Protein AF-A0A0R3THA8-F1 (afdb_monomer_lite)

Sequence (122 aa):
MAAPNRNDGIQMLLQAEKKAADKVAAAKIRKAKRVQEAQADADKEMEFCRKEYERNYKIQEEEVFGLQNNTEAQITATTQKTLEMQNESFRLNRESTLNGLLDTVLTISPKIHINYRPKQRA

InterPro domains:
  IPR005124 Vacuolar (H+)-ATPase G subunit [PF03179] (6-108)
  IPR005124 Vacuolar (H+)-ATPase G subunit [PTHR12713] (5-109)
  IPR005124 Vacuolar (H+)-ATPase G subunit [TIGR01147] (6-115)

Structure (mmCIF, N/CA/C/O backbone):
data_AF-A0A0R3THA8-F1
#
_entry.id   AF-A0A0R3THA8-F1
#
loop_
_atom_site.group_PDB
_atom_site.id
_atom_site.type_symbol
_atom_site.label_atom_id
_atom_site.label_alt_id
_atom_site.label_comp_id
_atom_site.label_asym_id
_atom_site.label_entity_id
_atom_site.label_seq_id
_atom_site.pdbx_PDB_ins_code
_atom_site.Cartn_x
_atom_site.Cartn_y
_atom_site.Cartn_z
_atom_site.occupancy
_atom_site.B_iso_or_equiv
_atom_site.auth_seq_id
_atom_site.auth_comp_id
_atom_site.auth_asym_id
_atom_site.auth_atom_id
_atom_site.pdbx_PDB_model_num
ATOM 1 N N . MET A 1 1 ? 47.510 7.434 -81.336 1.00 39.56 1 MET A N 1
ATOM 2 C CA . MET A 1 1 ? 46.645 6.865 -80.281 1.00 39.56 1 MET A CA 1
ATOM 3 C C . MET A 1 1 ? 47.553 6.461 -79.132 1.00 39.56 1 MET A C 1
ATOM 5 O O . MET A 1 1 ? 48.297 5.503 -79.279 1.00 39.56 1 MET A O 1
ATOM 9 N N . ALA A 1 2 ? 47.624 7.277 -78.079 1.00 46.56 2 ALA A N 1
ATOM 10 C CA . ALA A 1 2 ? 48.520 7.037 -76.950 1.00 46.56 2 ALA A CA 1
ATOM 11 C C . ALA A 1 2 ? 47.952 5.907 -76.079 1.00 46.56 2 ALA A C 1
ATOM 13 O O . ALA A 1 2 ? 46.771 5.933 -75.735 1.00 46.56 2 ALA A O 1
ATOM 14 N N . ALA A 1 3 ? 48.775 4.903 -75.774 1.00 53.12 3 ALA A N 1
ATOM 15 C CA . ALA A 1 3 ? 48.407 3.821 -74.870 1.00 53.12 3 ALA A CA 1
ATOM 16 C C . ALA A 1 3 ? 48.046 4.397 -73.485 1.00 53.12 3 ALA A C 1
ATOM 18 O O . ALA A 1 3 ? 48.695 5.353 -73.051 1.00 53.12 3 ALA A O 1
ATOM 19 N N . PRO A 1 4 ? 47.037 3.848 -72.784 1.00 57.41 4 PRO A N 1
ATOM 20 C CA . PRO A 1 4 ? 46.687 4.313 -71.451 1.00 57.41 4 PRO A CA 1
ATOM 21 C C . PRO A 1 4 ? 47.903 4.158 -70.536 1.00 57.41 4 PRO A C 1
ATOM 23 O O . PRO A 1 4 ? 48.453 3.067 -70.370 1.00 57.41 4 PRO A O 1
ATOM 26 N N . ASN A 1 5 ? 48.345 5.279 -69.974 1.00 64.75 5 ASN A N 1
ATOM 27 C CA . ASN A 1 5 ? 49.475 5.326 -69.068 1.00 64.75 5 ASN A CA 1
ATOM 28 C C . ASN A 1 5 ? 49.103 4.554 -67.792 1.00 64.75 5 ASN A C 1
ATOM 30 O O . ASN A 1 5 ? 48.171 4.921 -67.077 1.00 64.75 5 ASN A O 1
ATOM 34 N N . ARG A 1 6 ? 49.808 3.450 -67.516 1.00 71.19 6 ARG A N 1
ATOM 35 C CA . ARG A 1 6 ? 49.506 2.492 -66.431 1.00 71.19 6 ARG A CA 1
ATOM 36 C C . ARG A 1 6 ? 49.348 3.162 -65.057 1.00 71.19 6 ARG A C 1
ATOM 38 O O . ARG A 1 6 ? 48.607 2.666 -64.214 1.00 71.19 6 ARG A O 1
ATOM 45 N N . ASN A 1 7 ? 50.033 4.283 -64.849 1.00 76.81 7 ASN A N 1
ATOM 46 C CA . ASN A 1 7 ? 50.015 5.040 -63.603 1.00 76.81 7 ASN A CA 1
ATOM 47 C C . ASN A 1 7 ? 48.676 5.767 -63.355 1.00 76.81 7 ASN A C 1
ATOM 49 O O . ASN A 1 7 ? 48.208 5.818 -62.219 1.00 76.81 7 ASN A O 1
ATOM 53 N N . ASP A 1 8 ? 48.013 6.249 -64.411 1.00 81.69 8 ASP A N 1
ATOM 54 C CA . ASP A 1 8 ? 46.765 7.021 -64.303 1.00 81.69 8 ASP A CA 1
ATOM 55 C C . ASP A 1 8 ? 45.580 6.118 -63.916 1.00 81.69 8 ASP A C 1
ATOM 57 O O . ASP A 1 8 ? 44.742 6.484 -63.090 1.00 81.69 8 ASP A O 1
ATOM 61 N N . GLY A 1 9 ? 45.551 4.885 -64.436 1.00 87.31 9 GLY A N 1
ATOM 62 C CA . GLY A 1 9 ? 44.539 3.887 -64.072 1.00 87.31 9 GLY A CA 1
ATOM 63 C C . GLY A 1 9 ? 44.619 3.460 -62.602 1.00 87.31 9 GLY A C 1
ATOM 64 O O . GLY A 1 9 ? 43.591 3.306 -61.943 1.00 87.31 9 GLY A O 1
ATOM 65 N N . ILE A 1 10 ? 45.833 3.329 -62.059 1.00 88.06 10 ILE A N 1
ATOM 66 C CA . ILE A 1 10 ? 46.048 2.991 -60.644 1.00 88.06 10 ILE A CA 1
ATOM 67 C C . ILE A 1 10 ? 45.552 4.128 -59.742 1.00 88.06 10 ILE A C 1
ATOM 69 O O . ILE A 1 10 ? 44.861 3.868 -58.757 1.00 88.06 10 ILE A O 1
ATOM 73 N N . GLN A 1 11 ? 45.827 5.389 -60.090 1.00 89.31 11 GLN A N 1
ATOM 74 C CA . GLN A 1 11 ? 45.343 6.530 -59.306 1.00 89.31 11 GLN A CA 1
ATOM 75 C C . GLN A 1 11 ? 43.813 6.642 -59.293 1.00 89.31 11 GLN A C 1
ATOM 77 O O . GLN A 1 11 ? 43.234 6.931 -58.243 1.00 89.31 11 GLN A O 1
ATOM 82 N N . MET A 1 12 ? 43.141 6.360 -60.415 1.00 91.31 12 MET A N 1
ATOM 83 C CA . MET A 1 12 ? 41.673 6.329 -60.455 1.00 91.31 12 MET A CA 1
ATOM 84 C C . MET A 1 12 ? 41.091 5.250 -59.535 1.00 91.31 12 MET A C 1
ATOM 86 O O . MET A 1 12 ? 40.121 5.518 -58.822 1.00 91.31 12 MET A O 1
ATOM 90 N N . LEU A 1 13 ? 41.688 4.054 -59.514 1.00 92.38 13 LEU A N 1
ATOM 91 C CA . LEU A 1 13 ? 41.258 2.967 -58.630 1.00 92.38 13 LEU A CA 1
ATOM 92 C C . LEU A 1 13 ? 41.451 3.329 -57.153 1.00 92.38 13 LEU A C 1
ATOM 94 O O . LEU A 1 13 ? 40.520 3.160 -56.371 1.00 92.38 13 LEU A O 1
ATOM 98 N N . LEU A 1 14 ? 42.594 3.916 -56.788 1.00 93.94 14 LEU A N 1
ATOM 99 C CA . LEU A 1 14 ? 42.857 4.383 -55.421 1.00 93.94 14 LEU A CA 1
ATOM 100 C C . LEU A 1 14 ? 41.868 5.476 -54.982 1.00 93.94 14 LEU A C 1
ATOM 102 O O . LEU A 1 14 ? 41.384 5.483 -53.848 1.00 93.94 14 LEU A O 1
ATOM 106 N N . GLN A 1 15 ? 41.515 6.402 -55.878 1.00 93.94 15 GLN A N 1
ATOM 107 C CA . GLN A 1 15 ? 40.521 7.433 -55.579 1.00 93.94 15 GLN A CA 1
ATOM 108 C C . GLN A 1 15 ? 39.111 6.842 -55.423 1.00 93.94 15 GLN A C 1
ATOM 110 O O . GLN A 1 15 ? 38.346 7.285 -54.562 1.00 93.94 15 GLN A O 1
ATOM 115 N N . ALA A 1 16 ? 38.755 5.853 -56.248 1.00 94.50 16 ALA A N 1
ATOM 116 C CA . ALA A 1 16 ? 37.491 5.134 -56.138 1.00 94.50 16 ALA A CA 1
ATOM 117 C C . ALA A 1 16 ? 37.412 4.328 -54.832 1.00 94.50 16 ALA A C 1
ATOM 119 O O . ALA A 1 16 ? 36.385 4.381 -54.155 1.00 94.50 16 ALA A O 1
ATOM 120 N N . GLU A 1 17 ? 38.502 3.665 -54.438 1.00 95.19 17 GLU A N 1
ATOM 121 C CA . GLU A 1 17 ? 38.627 2.944 -53.168 1.00 95.19 17 GLU A CA 1
ATOM 122 C C . GLU A 1 17 ? 38.427 3.884 -51.976 1.00 95.19 17 GLU A C 1
ATOM 124 O O . GLU A 1 17 ? 37.589 3.613 -51.114 1.00 95.19 17 GLU A O 1
ATOM 129 N N . LYS A 1 18 ? 39.094 5.046 -51.972 1.00 96.62 18 LYS A N 1
ATOM 130 C CA . LYS A 1 18 ? 38.910 6.061 -50.926 1.00 96.62 18 LYS A CA 1
ATOM 131 C C . LYS A 1 18 ? 37.457 6.537 -50.839 1.00 96.62 18 LYS A C 1
ATOM 133 O O . LYS A 1 18 ? 36.874 6.538 -49.760 1.00 96.62 18 LYS A O 1
ATOM 138 N N . LYS A 1 19 ? 36.831 6.877 -51.973 1.00 95.94 19 LYS A N 1
ATOM 139 C CA . LYS A 1 19 ? 35.418 7.303 -52.010 1.00 95.94 19 LYS A CA 1
ATOM 140 C C . LYS A 1 19 ? 34.469 6.206 -51.517 1.00 95.94 19 LYS A C 1
ATOM 142 O O . LYS A 1 19 ? 33.478 6.507 -50.850 1.00 95.94 19 LYS A O 1
ATOM 147 N N . ALA A 1 20 ? 34.744 4.945 -51.846 1.00 96.12 20 ALA A N 1
ATOM 148 C CA . ALA A 1 20 ? 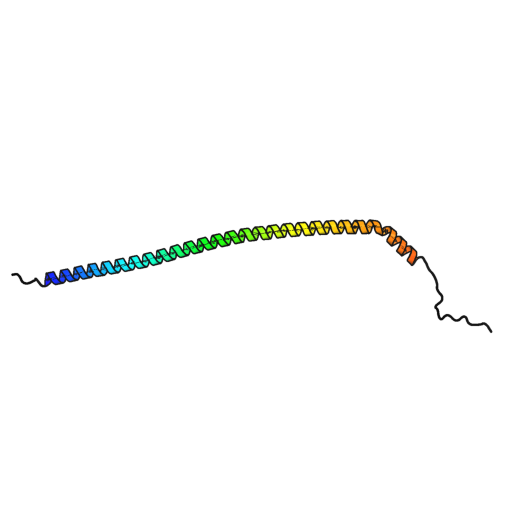33.962 3.814 -51.365 1.00 96.12 20 ALA A CA 1
ATOM 149 C C . ALA A 1 20 ? 34.118 3.637 -49.846 1.00 96.12 20 ALA A C 1
ATOM 151 O O . ALA A 1 20 ? 33.112 3.500 -49.146 1.00 96.12 20 ALA A O 1
ATOM 152 N N . ALA A 1 21 ? 35.349 3.716 -49.332 1.00 96.44 21 ALA A N 1
ATOM 153 C CA . ALA A 1 21 ? 35.642 3.650 -47.904 1.00 96.44 21 ALA A CA 1
ATOM 154 C C . ALA A 1 21 ? 34.942 4.778 -47.127 1.00 96.44 21 ALA A C 1
ATOM 156 O O . ALA A 1 21 ? 34.250 4.501 -46.145 1.00 96.44 21 ALA A O 1
ATOM 157 N N . ASP A 1 22 ? 35.020 6.018 -47.617 1.00 96.69 22 ASP A N 1
ATOM 158 C CA . ASP A 1 22 ? 34.357 7.182 -47.019 1.00 96.69 22 ASP A CA 1
ATOM 159 C C . ASP A 1 22 ? 32.830 7.009 -46.995 1.00 96.69 22 ASP A C 1
ATOM 161 O O . ASP A 1 22 ? 32.172 7.275 -45.985 1.00 96.69 22 ASP A O 1
ATOM 165 N N . LYS A 1 23 ? 32.242 6.485 -48.081 1.00 97.44 23 LYS A N 1
ATOM 166 C CA . LYS A 1 23 ? 30.798 6.216 -48.160 1.00 97.44 23 LYS A CA 1
ATOM 167 C C . LYS A 1 23 ? 30.358 5.147 -47.157 1.00 97.44 23 LYS A C 1
ATOM 169 O O . LYS A 1 23 ? 29.307 5.293 -46.529 1.00 97.44 23 LYS A O 1
ATOM 174 N N . VAL A 1 24 ? 31.153 4.091 -46.973 1.00 97.44 24 VAL A N 1
ATOM 175 C CA . VAL A 1 24 ? 30.880 3.048 -45.971 1.00 97.44 24 VAL A CA 1
ATOM 176 C C . VAL A 1 24 ? 31.040 3.597 -44.551 1.00 97.44 24 VAL A C 1
ATOM 178 O O . VAL A 1 24 ? 30.196 3.320 -43.697 1.00 97.44 24 VAL A O 1
ATOM 181 N N . ALA A 1 25 ? 32.069 4.404 -44.287 1.00 97.06 25 ALA A N 1
ATOM 182 C CA . ALA A 1 25 ? 32.277 5.041 -42.988 1.00 97.06 25 ALA A CA 1
ATOM 183 C C . ALA A 1 25 ? 31.109 5.972 -42.622 1.00 97.06 25 ALA A C 1
ATOM 185 O O . ALA A 1 25 ? 30.541 5.851 -41.534 1.00 97.06 25 ALA A O 1
ATOM 186 N N . ALA A 1 26 ? 30.667 6.818 -43.558 1.00 97.12 26 ALA A N 1
ATOM 187 C CA . ALA A 1 26 ? 29.503 7.683 -43.374 1.00 97.12 26 ALA A CA 1
ATOM 188 C C . ALA A 1 26 ? 28.220 6.880 -43.091 1.00 97.12 26 ALA A C 1
ATOM 190 O O . ALA A 1 26 ? 27.435 7.242 -42.211 1.00 97.12 26 ALA A O 1
ATOM 191 N N . ALA A 1 27 ? 28.015 5.753 -43.784 1.00 97.44 27 ALA A N 1
ATOM 192 C CA . ALA A 1 27 ? 26.881 4.867 -43.530 1.00 97.44 27 ALA A CA 1
ATOM 193 C C . ALA A 1 27 ? 26.928 4.239 -42.123 1.00 97.44 27 ALA A C 1
ATOM 195 O O . ALA A 1 27 ? 25.896 4.182 -41.448 1.00 97.44 27 ALA A O 1
ATOM 196 N N . LYS A 1 28 ? 28.110 3.817 -41.650 1.00 97.69 28 LYS A N 1
ATOM 197 C CA . LYS A 1 28 ? 28.302 3.287 -40.287 1.00 97.69 28 LYS A CA 1
ATOM 198 C C . LYS A 1 28 ? 27.995 4.339 -39.221 1.00 97.69 28 LYS A C 1
ATOM 200 O O . LYS A 1 28 ? 27.236 4.049 -38.299 1.00 97.69 28 LYS A O 1
ATOM 205 N N . ILE A 1 29 ? 28.514 5.559 -39.379 1.00 97.50 29 ILE A N 1
ATOM 206 C CA . ILE A 1 29 ? 28.250 6.677 -38.457 1.00 97.50 29 ILE A CA 1
ATOM 207 C C . ILE A 1 29 ? 26.751 6.990 -38.418 1.00 97.50 29 ILE A C 1
ATOM 209 O O . ILE A 1 29 ? 26.171 7.100 -37.341 1.00 97.50 29 ILE A O 1
ATOM 213 N N . ARG A 1 30 ? 26.088 7.058 -39.580 1.00 97.44 30 ARG A N 1
ATOM 214 C CA . ARG A 1 30 ? 24.638 7.298 -39.654 1.00 97.44 30 ARG A CA 1
ATOM 215 C C . ARG A 1 30 ? 23.835 6.201 -38.956 1.00 97.44 30 ARG A C 1
ATOM 217 O O . ARG A 1 30 ? 22.849 6.508 -38.292 1.00 97.44 30 ARG A O 1
ATOM 224 N N . LYS A 1 31 ? 24.235 4.935 -39.106 1.00 97.81 31 LYS A N 1
ATOM 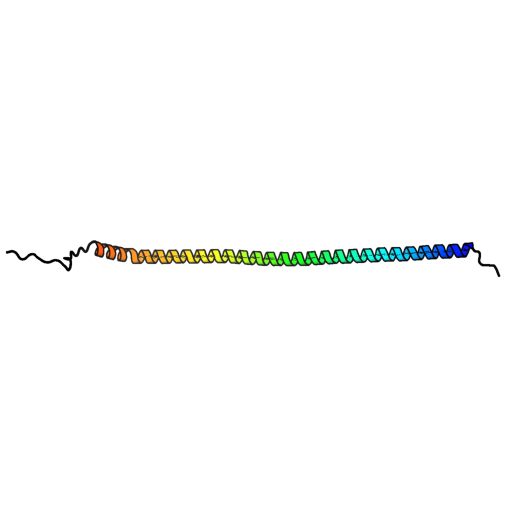225 C CA . LYS A 1 31 ? 23.598 3.814 -38.403 1.00 97.81 31 LYS A CA 1
ATOM 226 C C . LYS A 1 31 ? 23.769 3.952 -36.890 1.00 97.81 31 LYS A C 1
ATOM 228 O O . LYS A 1 31 ? 22.779 3.849 -36.180 1.00 97.81 31 LYS A O 1
ATOM 233 N N . ALA A 1 32 ? 24.986 4.220 -36.416 1.00 97.56 32 ALA A N 1
ATOM 234 C CA . ALA A 1 32 ? 25.260 4.404 -34.991 1.00 97.56 32 ALA A CA 1
ATOM 235 C C . ALA A 1 32 ? 24.448 5.566 -34.401 1.00 97.56 32 ALA A C 1
ATOM 237 O O . ALA A 1 32 ? 23.801 5.395 -33.373 1.00 97.56 32 ALA A O 1
ATOM 238 N N . LYS A 1 33 ? 24.390 6.703 -35.107 1.00 97.94 33 LYS A N 1
ATOM 239 C CA . LYS A 1 33 ? 23.584 7.862 -34.707 1.00 97.94 33 LYS A CA 1
ATOM 240 C C . LYS A 1 33 ? 22.099 7.512 -34.568 1.00 97.94 33 LYS A C 1
ATOM 242 O O . LYS A 1 33 ? 21.503 7.827 -33.551 1.00 97.94 33 LYS A O 1
ATOM 247 N N . ARG A 1 34 ? 21.520 6.794 -35.539 1.00 97.81 34 ARG A N 1
ATOM 248 C CA . ARG A 1 34 ? 20.113 6.354 -35.471 1.00 97.81 34 ARG A CA 1
ATOM 249 C C . ARG A 1 34 ? 19.830 5.426 -34.293 1.00 97.81 34 ARG A C 1
ATOM 251 O O . ARG A 1 34 ? 18.752 5.490 -33.723 1.00 97.81 34 ARG A O 1
ATOM 258 N N . VAL A 1 35 ? 20.780 4.556 -33.950 1.00 97.50 35 VAL A N 1
ATOM 259 C CA . VAL A 1 35 ? 20.647 3.672 -32.783 1.00 97.50 35 VAL A CA 1
ATOM 260 C C . VAL A 1 35 ? 20.678 4.487 -31.490 1.00 97.50 35 VAL A C 1
ATOM 262 O O . VAL A 1 35 ? 19.839 4.267 -30.628 1.00 97.50 35 VAL A O 1
ATOM 265 N N . GLN A 1 36 ? 21.591 5.456 -31.380 1.00 97.94 36 GLN A N 1
ATOM 266 C CA . GLN A 1 36 ? 21.660 6.352 -30.220 1.00 97.94 36 GLN A CA 1
ATOM 267 C C . GLN A 1 36 ? 20.402 7.213 -30.076 1.00 97.94 36 GLN A C 1
ATOM 269 O O . GLN A 1 36 ? 19.894 7.354 -28.972 1.00 97.94 36 GLN A O 1
ATOM 274 N N . GLU A 1 37 ? 19.882 7.756 -31.179 1.00 97.75 37 GLU A N 1
ATOM 275 C CA . GLU A 1 37 ? 18.627 8.518 -31.189 1.00 97.75 37 GLU A CA 1
ATOM 276 C C . GLU A 1 37 ? 17.451 7.648 -30.734 1.00 97.75 37 GLU A C 1
ATOM 278 O O . GLU A 1 37 ? 16.721 8.040 -29.831 1.00 97.75 37 GLU A O 1
ATOM 283 N N . ALA A 1 38 ? 17.320 6.432 -31.275 1.00 97.75 38 ALA A N 1
ATOM 284 C CA . ALA A 1 38 ? 16.263 5.506 -30.874 1.00 97.75 38 ALA A CA 1
ATOM 285 C C . ALA A 1 38 ? 16.351 5.114 -29.390 1.00 97.75 38 ALA A C 1
ATOM 287 O O . ALA A 1 38 ? 15.324 5.007 -28.726 1.00 97.75 38 ALA A O 1
ATOM 288 N N . GLN A 1 39 ? 17.564 4.919 -28.865 1.00 97.88 39 GLN A N 1
ATOM 289 C CA . GLN A 1 39 ? 17.767 4.628 -27.447 1.00 97.88 39 GLN A CA 1
ATOM 290 C C . GLN A 1 39 ? 17.400 5.831 -26.573 1.00 97.88 39 GLN A C 1
ATOM 292 O O . GLN A 1 39 ? 16.640 5.680 -25.624 1.00 97.88 39 GLN A O 1
ATOM 297 N N . ALA A 1 40 ? 17.859 7.031 -26.936 1.00 97.88 40 ALA A N 1
ATOM 298 C CA . ALA A 1 40 ? 17.538 8.250 -26.203 1.00 97.88 40 ALA A CA 1
ATOM 299 C C . ALA A 1 40 ? 16.032 8.554 -26.208 1.00 97.88 40 ALA A C 1
ATOM 301 O O . ALA A 1 40 ? 15.504 9.047 -25.215 1.00 97.88 40 ALA A O 1
ATOM 302 N N . ASP A 1 41 ? 15.332 8.276 -27.306 1.00 97.06 41 ASP A N 1
ATOM 303 C CA . ASP A 1 41 ? 13.884 8.470 -27.380 1.00 97.06 41 ASP A CA 1
ATOM 304 C C . ASP A 1 41 ? 13.120 7.412 -26.571 1.00 97.06 41 ASP A C 1
ATOM 306 O O . ASP A 1 41 ? 12.161 7.758 -25.884 1.00 97.06 41 ASP A O 1
ATOM 310 N N . ALA A 1 42 ? 13.579 6.156 -26.557 1.00 97.62 42 ALA A N 1
ATOM 311 C CA . ALA A 1 42 ? 13.020 5.125 -25.682 1.00 97.62 42 ALA A CA 1
ATOM 312 C C . ALA A 1 42 ? 13.211 5.459 -24.191 1.00 97.62 42 ALA A C 1
ATOM 314 O O . ALA A 1 42 ? 12.282 5.290 -23.402 1.00 97.62 42 ALA A O 1
ATOM 315 N N . ASP A 1 43 ? 14.381 5.980 -23.811 1.00 97.44 43 ASP A N 1
ATOM 316 C CA . ASP A 1 43 ? 14.664 6.391 -22.432 1.00 97.44 43 ASP A CA 1
ATOM 317 C C . ASP A 1 43 ? 13.761 7.563 -22.004 1.00 97.44 43 ASP A C 1
ATOM 319 O O . ASP A 1 43 ? 13.204 7.547 -20.905 1.00 97.44 43 ASP A O 1
ATOM 323 N N . LYS A 1 44 ? 13.531 8.546 -22.888 1.00 98.06 44 LYS A N 1
ATOM 324 C CA . LYS A 1 44 ? 12.581 9.646 -22.630 1.00 98.06 44 LYS A CA 1
ATOM 325 C C . LYS A 1 44 ? 11.153 9.142 -22.431 1.00 98.06 44 LYS A C 1
ATOM 327 O O . LYS A 1 44 ? 10.477 9.596 -21.510 1.00 98.06 44 LYS A O 1
ATOM 332 N N . GLU A 1 45 ? 10.697 8.222 -23.279 1.00 97.38 45 GLU A N 1
ATOM 333 C CA . GLU A 1 45 ? 9.353 7.643 -23.174 1.00 97.38 45 GLU A CA 1
ATOM 334 C C . GLU A 1 45 ? 9.192 6.859 -21.864 1.00 97.38 45 GLU A C 1
ATOM 336 O O . GLU A 1 45 ? 8.180 6.978 -21.171 1.00 97.38 45 GLU A O 1
ATOM 341 N N . MET A 1 46 ? 10.229 6.116 -21.468 1.00 96.75 46 MET A N 1
ATOM 342 C CA . MET A 1 46 ? 10.255 5.391 -20.201 1.00 96.75 46 MET A CA 1
ATOM 343 C C . MET A 1 46 ? 10.172 6.341 -19.001 1.00 96.75 46 MET A C 1
ATOM 345 O O . MET A 1 46 ? 9.409 6.087 -18.068 1.00 96.75 46 MET A O 1
ATOM 349 N N . GLU A 1 47 ? 10.915 7.451 -19.018 1.00 97.31 47 GLU A N 1
ATOM 350 C CA . GLU A 1 47 ? 10.831 8.468 -17.967 1.00 97.31 47 GLU A CA 1
ATOM 351 C C . GLU A 1 47 ? 9.462 9.145 -17.911 1.00 97.31 47 GLU A C 1
ATOM 353 O O . GLU A 1 47 ? 8.959 9.408 -16.816 1.00 97.31 47 GLU A O 1
ATOM 358 N N . PHE A 1 48 ? 8.858 9.433 -19.067 1.00 97.50 48 PHE A N 1
ATOM 359 C CA . PHE A 1 48 ? 7.518 10.005 -19.137 1.00 97.50 48 PHE A CA 1
ATOM 360 C C . PHE A 1 48 ? 6.490 9.056 -18.516 1.00 97.50 48 PHE A C 1
ATOM 362 O O . PHE A 1 48 ? 5.798 9.442 -17.574 1.00 97.50 48 PHE A O 1
ATOM 369 N N . CYS A 1 49 ? 6.480 7.789 -18.940 1.00 97.19 49 CYS A N 1
ATOM 370 C CA . CYS A 1 49 ? 5.641 6.755 -18.339 1.00 97.19 49 CYS A CA 1
ATOM 371 C C . CYS A 1 49 ? 5.857 6.662 -16.824 1.00 97.19 49 CYS A C 1
ATOM 373 O O . CYS A 1 49 ? 4.895 6.654 -16.059 1.00 97.19 49 CYS A O 1
ATOM 375 N N . ARG A 1 50 ? 7.116 6.641 -16.365 1.00 97.50 50 ARG A N 1
ATOM 376 C CA . ARG A 1 50 ? 7.436 6.569 -14.933 1.00 97.50 50 ARG A CA 1
ATOM 377 C C . ARG A 1 50 ? 6.838 7.742 -14.158 1.00 97.50 50 ARG A C 1
ATOM 379 O O . ARG A 1 50 ? 6.261 7.524 -13.097 1.00 97.50 50 ARG A O 1
ATOM 386 N N . LYS A 1 51 ? 6.969 8.967 -14.675 1.00 97.44 51 LYS A N 1
ATOM 387 C CA . LYS A 1 51 ? 6.426 10.179 -14.039 1.00 97.44 51 LYS A CA 1
ATOM 388 C C . LYS A 1 51 ? 4.902 10.145 -13.963 1.00 97.44 51 LYS A C 1
ATOM 390 O O . LYS A 1 51 ? 4.357 10.497 -12.921 1.00 97.44 51 LYS A O 1
ATOM 395 N N . GLU A 1 52 ? 4.231 9.686 -15.015 1.00 96.94 52 GLU A N 1
ATOM 396 C CA . GLU A 1 52 ? 2.771 9.545 -15.027 1.00 96.94 52 GLU A CA 1
ATOM 397 C C . GLU A 1 52 ? 2.294 8.505 -14.004 1.00 96.94 52 GLU A C 1
ATOM 399 O O . GLU A 1 52 ? 1.386 8.777 -13.216 1.00 96.94 52 GLU A O 1
ATOM 404 N N . TYR A 1 53 ? 2.949 7.342 -13.933 1.00 96.81 53 TYR A N 1
ATOM 405 C CA . TYR A 1 53 ? 2.637 6.336 -12.915 1.00 96.81 53 TYR A CA 1
ATOM 406 C C . TYR A 1 53 ? 2.917 6.834 -11.495 1.00 96.81 53 TYR A C 1
ATOM 408 O O . TYR A 1 53 ? 2.103 6.604 -10.606 1.00 96.81 53 TYR A O 1
ATOM 416 N N . GLU A 1 54 ? 4.025 7.545 -11.270 1.00 97.00 54 GLU A N 1
ATOM 417 C CA . GLU A 1 54 ? 4.356 8.113 -9.958 1.00 97.00 54 GLU A CA 1
ATOM 418 C C . GLU A 1 54 ? 3.343 9.187 -9.534 1.00 97.00 54 GLU A C 1
ATOM 420 O O . GLU A 1 54 ? 2.940 9.241 -8.373 1.00 97.00 54 GLU A O 1
ATOM 425 N N . ARG A 1 55 ? 2.884 10.019 -10.477 1.00 96.81 55 ARG A N 1
ATOM 426 C CA . ARG A 1 55 ? 1.818 10.998 -10.241 1.00 96.81 55 ARG A CA 1
ATOM 427 C C . ARG A 1 55 ? 0.515 10.305 -9.851 1.00 96.81 55 ARG A C 1
ATOM 429 O O . ARG A 1 55 ? -0.088 10.680 -8.850 1.00 96.81 55 ARG A O 1
ATOM 436 N N . ASN A 1 56 ? 0.096 9.299 -10.616 1.00 95.88 56 ASN A N 1
ATOM 437 C CA . ASN A 1 56 ? -1.134 8.558 -10.339 1.00 95.88 56 ASN A CA 1
ATOM 438 C C . ASN A 1 56 ? -1.060 7.824 -9.000 1.0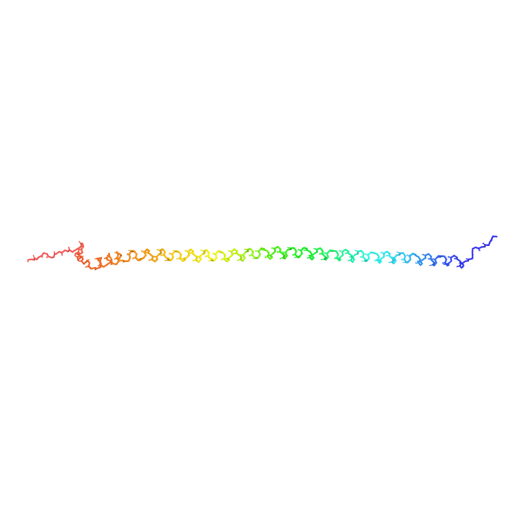0 95.88 56 ASN A C 1
ATOM 440 O O . ASN A 1 56 ? -2.026 7.839 -8.243 1.00 95.88 56 ASN A O 1
ATOM 444 N N . TYR A 1 57 ? 0.097 7.241 -8.684 1.00 95.94 57 TYR A N 1
ATOM 445 C CA . TYR A 1 57 ? 0.335 6.601 -7.398 1.00 95.94 57 TYR A CA 1
ATOM 446 C C . TYR A 1 57 ? 0.182 7.593 -6.242 1.00 95.94 57 TYR A C 1
ATOM 448 O O . TYR A 1 57 ? -0.537 7.299 -5.297 1.00 95.94 57 TYR A O 1
ATOM 456 N N . LYS A 1 58 ? 0.781 8.789 -6.334 1.00 96.06 58 LYS A N 1
ATOM 457 C CA . LYS A 1 58 ? 0.649 9.823 -5.292 1.00 96.06 58 LYS A CA 1
ATOM 458 C C . LYS A 1 58 ? -0.793 10.287 -5.100 1.00 96.06 58 LYS A C 1
ATOM 460 O O . LYS A 1 58 ? -1.220 10.449 -3.967 1.00 96.06 58 LYS A O 1
ATOM 465 N N . ILE A 1 59 ? -1.554 10.450 -6.184 1.00 94.62 59 ILE A N 1
ATOM 466 C CA . ILE A 1 59 ? -2.981 10.799 -6.097 1.00 94.62 59 ILE A CA 1
ATOM 467 C C . ILE A 1 59 ? -3.748 9.701 -5.350 1.00 94.62 59 ILE A C 1
ATOM 469 O O . ILE A 1 59 ? -4.490 9.994 -4.419 1.00 94.62 59 ILE A O 1
ATOM 473 N N . GLN A 1 60 ? -3.537 8.435 -5.718 1.00 93.50 60 GLN A N 1
ATOM 474 C CA . GLN A 1 60 ? -4.183 7.307 -5.045 1.00 93.50 60 GLN A CA 1
ATOM 475 C C . GLN A 1 60 ? -3.751 7.182 -3.581 1.00 93.50 60 GLN A C 1
ATOM 477 O O . GLN A 1 60 ? -4.567 6.865 -2.722 1.00 93.50 60 GLN A O 1
ATOM 482 N N . GLU A 1 61 ? -2.480 7.438 -3.286 1.00 92.56 61 GLU A N 1
ATOM 483 C CA . GLU A 1 61 ? -1.949 7.451 -1.929 1.00 92.56 61 GLU A CA 1
ATOM 484 C C . GLU A 1 61 ? -2.642 8.533 -1.090 1.00 92.56 61 GLU A C 1
ATOM 486 O O . GLU A 1 61 ? -3.186 8.223 -0.031 1.00 92.56 61 GLU A O 1
ATOM 491 N N . GLU A 1 62 ? -2.720 9.770 -1.584 1.00 91.38 62 GLU A N 1
ATOM 492 C CA . GLU A 1 62 ? -3.426 10.872 -0.918 1.00 91.38 62 GLU A CA 1
ATOM 493 C C . GLU A 1 62 ? -4.918 10.571 -0.712 1.00 91.38 62 GLU A C 1
ATOM 495 O O . GLU A 1 62 ? -5.453 10.830 0.369 1.00 91.38 62 GLU A O 1
ATOM 500 N N . GLU A 1 63 ? -5.590 9.976 -1.703 1.00 91.62 63 GLU A N 1
ATOM 501 C CA . GLU A 1 63 ? -6.986 9.540 -1.583 1.00 91.62 63 GLU A CA 1
ATOM 502 C C . GLU A 1 63 ? -7.153 8.481 -0.487 1.00 91.62 63 GLU A C 1
ATOM 504 O O . GLU A 1 63 ? -8.032 8.608 0.367 1.00 91.62 63 GLU A O 1
ATOM 509 N N . VAL A 1 64 ? -6.294 7.458 -0.461 1.00 89.94 64 VAL A N 1
ATOM 510 C CA . VAL A 1 64 ? -6.344 6.393 0.550 1.00 89.94 64 VAL A CA 1
ATOM 511 C C . VAL A 1 64 ? -6.062 6.945 1.945 1.00 89.94 64 VAL A C 1
ATOM 513 O O . VAL A 1 64 ? -6.810 6.640 2.875 1.00 89.94 64 VAL A O 1
ATOM 516 N N . PHE A 1 65 ? -5.041 7.790 2.107 1.00 84.38 65 PHE A N 1
ATOM 517 C CA . PHE A 1 65 ? -4.751 8.441 3.387 1.00 84.38 65 PHE A CA 1
ATOM 518 C C . PHE A 1 65 ? -5.903 9.353 3.835 1.00 84.38 65 PHE A C 1
ATOM 520 O O . PHE A 1 65 ? -6.292 9.337 5.005 1.00 84.38 65 PHE A O 1
ATOM 527 N N . GLY A 1 66 ? -6.511 10.102 2.912 1.00 83.94 66 GLY A N 1
ATOM 528 C CA . GLY A 1 66 ? -7.693 10.919 3.188 1.00 83.94 66 GLY A CA 1
ATOM 529 C C . GLY A 1 66 ? -8.894 10.087 3.652 1.00 83.94 66 GLY A C 1
ATOM 530 O O . GLY A 1 66 ? -9.563 10.441 4.627 1.00 83.94 66 GLY A O 1
ATOM 531 N N . LEU A 1 67 ? -9.141 8.946 3.002 1.00 83.56 67 LEU A N 1
ATOM 532 C CA . LEU A 1 67 ? -10.200 8.005 3.373 1.00 83.56 67 LEU A CA 1
ATOM 533 C C . LEU A 1 67 ? -9.953 7.358 4.742 1.00 83.56 67 LEU A C 1
ATOM 535 O O . LEU A 1 67 ? -10.897 7.224 5.526 1.00 83.56 67 LEU A O 1
ATOM 539 N N . GLN A 1 68 ? -8.708 6.984 5.054 1.00 86.38 68 GLN A N 1
ATOM 540 C CA . GLN A 1 68 ? -8.343 6.419 6.357 1.00 86.38 68 GLN A CA 1
ATOM 541 C C . GLN A 1 68 ? -8.623 7.408 7.494 1.00 86.38 68 GLN A C 1
ATOM 543 O O . GLN A 1 68 ? -9.319 7.048 8.444 1.00 86.38 68 GLN A O 1
ATOM 548 N N . ASN A 1 69 ? -8.197 8.666 7.349 1.00 84.25 69 ASN A N 1
ATOM 549 C CA . ASN A 1 69 ? -8.445 9.712 8.348 1.00 84.25 69 ASN A CA 1
ATOM 550 C C . ASN A 1 69 ? -9.947 9.956 8.576 1.00 84.25 69 ASN A C 1
ATOM 552 O O . ASN A 1 69 ? -10.403 10.096 9.712 1.00 84.25 69 ASN A O 1
ATOM 556 N N . ASN A 1 70 ? -10.745 9.976 7.503 1.00 89.94 70 ASN A N 1
ATOM 557 C CA . ASN A 1 70 ? -12.198 10.126 7.613 1.00 89.94 70 ASN A CA 1
ATOM 558 C C . ASN A 1 70 ? -12.839 8.917 8.320 1.00 89.94 70 ASN A C 1
ATOM 560 O O . ASN A 1 70 ? -13.711 9.077 9.173 1.00 89.94 70 ASN A O 1
ATOM 564 N N . THR A 1 71 ? -12.375 7.706 8.011 1.00 91.25 71 THR A N 1
ATOM 565 C CA . THR A 1 71 ? -12.865 6.475 8.647 1.00 91.25 71 THR A CA 1
ATOM 566 C C . THR A 1 71 ? -12.570 6.470 10.147 1.00 91.25 71 THR A C 1
ATOM 568 O O . THR A 1 71 ? -13.461 6.186 10.944 1.00 91.25 71 THR A O 1
ATOM 571 N N . GLU A 1 72 ? -11.357 6.846 10.555 1.00 92.31 72 GLU A N 1
ATOM 572 C CA . GLU A 1 72 ? -10.982 6.955 11.969 1.00 92.31 72 GLU A CA 1
ATOM 573 C C . GLU A 1 72 ? -11.840 7.991 12.712 1.00 92.31 72 GLU A C 1
ATOM 575 O O . GLU A 1 72 ? -12.356 7.716 13.803 1.00 92.31 72 GLU A O 1
ATOM 580 N N . ALA A 1 73 ? -12.075 9.155 12.098 1.00 94.19 73 ALA A N 1
ATOM 581 C CA . ALA A 1 73 ? -12.948 10.182 12.659 1.00 94.19 73 ALA A CA 1
ATOM 582 C C . ALA A 1 73 ? -14.396 9.680 12.823 1.00 94.19 73 ALA A C 1
ATOM 584 O O . ALA A 1 73 ? -15.016 9.900 13.867 1.00 94.19 73 ALA A O 1
ATOM 585 N N . GLN A 1 74 ? -14.929 8.952 11.834 1.00 95.12 74 GLN A N 1
ATOM 586 C CA . GLN A 1 74 ? -16.268 8.354 11.903 1.00 95.12 74 GLN A CA 1
ATOM 587 C C . GLN A 1 74 ? -16.378 7.275 12.984 1.00 95.12 74 GLN A C 1
ATOM 589 O O . GLN A 1 74 ? -17.373 7.242 13.718 1.00 95.12 74 GLN A O 1
ATOM 594 N N . ILE A 1 75 ? -15.366 6.412 13.119 1.00 96.12 75 ILE A N 1
ATOM 595 C CA . ILE A 1 75 ? -15.310 5.394 14.177 1.00 96.12 75 ILE A CA 1
ATOM 596 C C . ILE A 1 75 ? -15.293 6.071 15.546 1.00 96.12 75 ILE A C 1
ATOM 598 O O . ILE A 1 75 ? -16.071 5.693 16.424 1.00 96.12 75 ILE A O 1
ATOM 602 N N . THR A 1 76 ? -14.462 7.098 15.722 1.00 96.62 76 THR A N 1
ATOM 603 C CA . THR A 1 76 ? -14.350 7.835 16.987 1.00 96.62 76 THR A CA 1
ATOM 604 C C . THR A 1 76 ? -15.674 8.500 17.355 1.00 96.62 76 THR A C 1
ATOM 606 O O . THR A 1 76 ? -16.164 8.321 18.470 1.00 96.62 76 THR A O 1
ATOM 609 N N . ALA A 1 77 ? -16.318 9.186 16.405 1.00 97.25 77 ALA A N 1
ATOM 610 C CA . ALA A 1 77 ? -17.618 9.819 16.622 1.00 97.25 77 ALA A CA 1
ATOM 611 C C . ALA A 1 77 ? -18.715 8.797 16.971 1.00 97.25 77 ALA A C 1
ATOM 613 O O . ALA A 1 77 ? -19.506 9.007 17.893 1.00 97.25 77 ALA A O 1
ATOM 614 N N . THR A 1 78 ? -18.744 7.660 16.271 1.00 97.69 78 THR A N 1
ATOM 615 C CA . THR A 1 78 ? -19.714 6.582 16.526 1.00 97.69 78 THR A CA 1
ATOM 616 C C . THR A 1 78 ? -19.488 5.936 17.891 1.00 97.69 78 THR A C 1
ATOM 618 O O . THR A 1 78 ? -20.446 5.668 18.622 1.00 97.69 78 THR A O 1
ATOM 621 N N . THR A 1 79 ? -18.227 5.720 18.263 1.00 97.81 79 THR A N 1
ATOM 622 C CA . THR A 1 79 ? -17.842 5.155 19.561 1.00 97.81 79 THR A CA 1
ATOM 623 C C . THR A 1 79 ? -18.248 6.091 20.691 1.00 97.81 79 THR A C 1
ATOM 625 O O . THR A 1 79 ? -18.916 5.656 21.627 1.00 97.81 79 THR A O 1
ATOM 628 N N . GLN A 1 80 ? -17.941 7.384 20.566 1.00 97.88 80 GLN A N 1
ATOM 629 C CA . GLN A 1 80 ? -18.311 8.396 21.553 1.0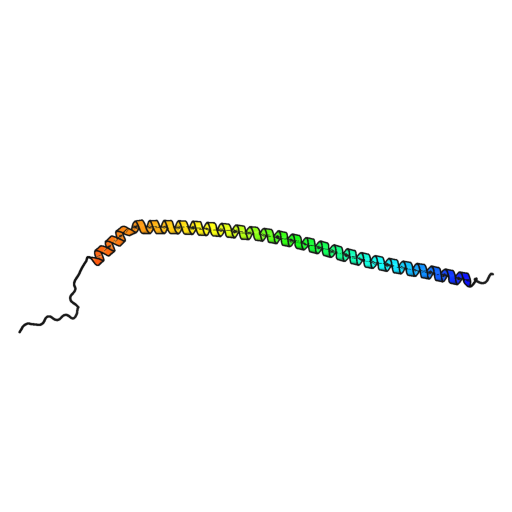0 97.88 80 GLN A CA 1
ATOM 630 C C . GLN A 1 80 ? -19.830 8.457 21.752 1.00 97.88 80 GLN A C 1
ATOM 632 O O . GLN A 1 80 ? -20.316 8.371 22.878 1.00 97.88 80 GLN A O 1
ATOM 637 N N . LYS A 1 81 ? -20.592 8.485 20.654 1.00 98.06 81 LYS A N 1
ATOM 638 C CA . LYS A 1 81 ? -22.057 8.445 20.705 1.00 98.06 81 LYS A CA 1
ATOM 639 C C . LYS A 1 81 ? -22.575 7.178 21.391 1.00 98.06 81 LYS A C 1
ATOM 641 O O . LYS A 1 81 ? -23.537 7.230 22.153 1.00 98.06 81 LYS A O 1
ATOM 646 N N . THR A 1 82 ? -21.952 6.030 21.128 1.00 97.69 82 THR A N 1
ATOM 647 C CA . THR A 1 82 ? -22.338 4.753 21.748 1.00 97.69 82 THR A CA 1
ATOM 648 C C . THR A 1 82 ? -22.083 4.767 23.252 1.00 97.69 82 THR A C 1
ATOM 650 O O . THR A 1 82 ? -22.958 4.359 24.014 1.00 97.69 82 THR A O 1
ATOM 653 N N . LEU A 1 83 ? -20.937 5.293 23.687 1.00 98.00 83 LEU A N 1
ATOM 654 C CA . LEU A 1 83 ? -20.609 5.461 25.104 1.00 98.00 83 LEU A CA 1
ATOM 655 C C . LEU A 1 83 ? -21.587 6.400 25.813 1.00 98.00 83 LEU A C 1
ATOM 657 O O . LEU A 1 83 ? -22.021 6.107 26.925 1.00 98.00 83 LEU A O 1
ATOM 661 N N . GLU A 1 84 ? -21.969 7.506 25.177 1.00 98.00 84 GLU A N 1
ATOM 662 C CA . GLU A 1 84 ? -22.960 8.442 25.719 1.00 98.00 84 GLU A CA 1
ATOM 663 C C . GLU A 1 84 ? -24.331 7.779 25.886 1.00 98.00 84 GLU A C 1
ATOM 665 O O . GLU A 1 84 ? -24.922 7.855 26.964 1.00 98.00 84 GLU A O 1
ATOM 670 N N . MET A 1 85 ? -24.803 7.049 24.870 1.00 97.56 85 MET A N 1
ATOM 671 C CA . MET A 1 85 ? -26.060 6.296 24.952 1.00 97.56 85 MET A CA 1
ATOM 672 C C . MET A 1 85 ? -26.023 5.222 26.049 1.00 97.56 85 MET A C 1
ATOM 674 O O . MET A 1 85 ? -26.999 5.049 26.780 1.00 97.56 85 MET A O 1
ATOM 678 N N . GLN A 1 86 ? -24.905 4.503 26.185 1.00 97.12 86 GLN A N 1
ATOM 679 C CA . GLN A 1 86 ? -24.727 3.492 27.230 1.00 97.12 86 GLN A CA 1
ATOM 680 C C . GLN A 1 86 ? -24.717 4.111 28.627 1.00 97.12 86 GLN A C 1
ATOM 682 O O . GLN A 1 86 ? -25.386 3.596 29.522 1.00 97.12 86 GLN A O 1
ATOM 687 N N . ASN A 1 87 ? -24.004 5.225 28.811 1.00 97.38 87 ASN A N 1
ATOM 688 C CA . ASN A 1 87 ? -23.975 5.946 30.079 1.00 97.38 87 ASN A CA 1
ATOM 689 C C . ASN A 1 87 ? -25.359 6.459 30.464 1.00 97.38 87 ASN A C 1
ATOM 691 O O . ASN A 1 87 ? -25.760 6.313 31.617 1.00 97.38 87 ASN A O 1
ATOM 695 N N . GLU A 1 88 ? -26.111 7.012 29.516 1.00 97.69 88 GLU A N 1
ATOM 696 C CA . GLU A 1 88 ? -27.462 7.489 29.798 1.00 97.69 88 GLU A CA 1
ATOM 697 C C . GLU A 1 88 ? -28.397 6.332 30.170 1.00 97.69 88 GLU A C 1
ATOM 699 O O . GLU A 1 88 ? -29.071 6.382 31.199 1.00 97.69 88 GLU A O 1
ATOM 704 N N . SER A 1 89 ? -28.354 5.231 29.414 1.00 97.06 89 SER A N 1
ATOM 705 C CA . SER A 1 89 ? -29.111 4.018 29.740 1.00 97.06 89 SER A CA 1
ATOM 706 C C . SER A 1 89 ? -28.756 3.470 31.127 1.00 97.06 89 SER A C 1
ATOM 708 O O . SER A 1 89 ? -29.643 3.109 31.904 1.00 97.06 89 SER A O 1
ATOM 710 N N . PHE A 1 90 ? -27.471 3.458 31.489 1.00 96.94 90 PHE A N 1
ATOM 711 C CA . PHE A 1 90 ? -27.034 3.054 32.821 1.00 96.94 90 PHE A CA 1
ATOM 712 C C . PHE A 1 90 ? -27.611 3.970 33.905 1.00 96.94 90 PHE A C 1
ATOM 714 O O . PHE A 1 90 ? -28.170 3.478 34.883 1.00 96.94 90 PHE A O 1
ATOM 721 N N . ARG A 1 91 ? -27.526 5.295 33.732 1.00 96.12 91 ARG A N 1
ATOM 722 C CA . ARG A 1 91 ? -28.028 6.272 34.714 1.00 96.12 91 ARG A CA 1
ATOM 723 C C . ARG A 1 91 ? -29.529 6.132 34.945 1.00 96.12 91 ARG A C 1
ATOM 725 O O . ARG A 1 91 ? -29.949 6.140 36.100 1.00 96.12 91 ARG A O 1
ATOM 732 N N . LEU A 1 92 ? -30.305 5.945 33.878 1.00 96.94 92 LEU A N 1
ATOM 733 C CA . LEU A 1 92 ? -31.758 5.774 33.951 1.00 96.94 92 LEU A CA 1
ATOM 734 C C . LEU A 1 92 ? -32.159 4.488 34.688 1.00 96.94 92 LEU A C 1
ATOM 736 O O . LEU A 1 92 ? -33.101 4.492 35.476 1.00 96.94 92 LEU A O 1
ATOM 740 N N . ASN A 1 93 ? -31.430 3.392 34.468 1.00 96.38 93 ASN A N 1
ATOM 741 C CA . ASN A 1 93 ? -31.788 2.078 35.011 1.00 96.38 93 ASN A CA 1
ATOM 742 C C . ASN A 1 93 ? -31.117 1.744 36.353 1.00 96.38 93 ASN A C 1
ATOM 744 O O . ASN A 1 93 ? -31.518 0.779 37.012 1.00 96.38 93 ASN A O 1
ATOM 748 N N . ARG A 1 94 ? -30.108 2.517 36.779 1.00 96.31 94 ARG A N 1
ATOM 749 C CA . ARG A 1 94 ? -29.292 2.242 37.974 1.00 96.31 94 ARG A CA 1
ATOM 750 C C . ARG A 1 94 ? -30.131 2.067 39.239 1.00 96.31 94 ARG A C 1
ATOM 752 O O . ARG A 1 94 ? -29.995 1.051 39.912 1.00 96.31 94 ARG A O 1
ATOM 759 N N . GLU A 1 95 ? -30.993 3.030 39.555 1.00 96.00 95 GLU A N 1
ATOM 760 C CA . GLU A 1 95 ? -31.789 3.008 40.794 1.00 96.00 95 GLU A CA 1
ATOM 761 C C . GLU A 1 95 ? -32.827 1.878 40.792 1.00 96.00 95 GLU A C 1
ATOM 763 O O . GLU A 1 95 ? -32.968 1.157 41.776 1.00 96.00 95 GLU A O 1
ATOM 768 N N . SER A 1 96 ? -33.512 1.657 39.665 1.00 96.88 96 SER A N 1
ATOM 769 C CA . SER A 1 96 ? -34.486 0.564 39.541 1.00 96.88 96 SER A CA 1
ATOM 770 C C . SER A 1 96 ? -33.826 -0.808 39.708 1.00 96.88 96 SER A C 1
ATOM 772 O O . SER A 1 96 ? -34.338 -1.656 40.441 1.00 96.88 96 SER A O 1
ATOM 774 N N . THR A 1 97 ? -32.652 -0.999 39.101 1.00 96.44 97 THR A N 1
ATOM 775 C CA . THR A 1 97 ? -31.891 -2.252 39.195 1.00 96.44 97 THR A CA 1
ATOM 776 C C . THR A 1 97 ? -31.375 -2.488 40.614 1.00 96.44 97 THR A C 1
ATOM 778 O O . THR A 1 97 ? -31.486 -3.600 41.129 1.00 96.44 97 THR A O 1
ATOM 781 N N . LEU A 1 98 ? -30.850 -1.446 41.270 1.00 96.56 98 LEU A N 1
ATOM 782 C CA . LEU A 1 98 ? -30.398 -1.516 42.662 1.00 96.56 98 LEU A CA 1
ATOM 783 C C . LEU A 1 98 ? -31.540 -1.890 43.605 1.00 96.56 98 LEU A C 1
ATOM 785 O O . LEU A 1 98 ? -31.377 -2.793 44.421 1.00 96.56 98 LEU A O 1
ATOM 789 N N . ASN A 1 99 ? -32.698 -1.247 43.463 1.00 96.31 99 ASN A N 1
ATOM 790 C CA . ASN A 1 99 ? -33.861 -1.546 44.291 1.00 96.31 99 ASN A CA 1
ATOM 791 C C . ASN A 1 99 ? -34.354 -2.982 44.082 1.00 96.31 99 ASN A C 1
ATOM 793 O O . ASN A 1 99 ? -34.600 -3.677 45.062 1.00 96.31 99 ASN A O 1
ATOM 797 N N . GLY A 1 100 ? -34.426 -3.461 42.835 1.00 96.25 100 GLY A N 1
ATOM 798 C CA . GLY A 1 100 ? -34.797 -4.852 42.552 1.00 96.25 100 GLY A CA 1
ATOM 799 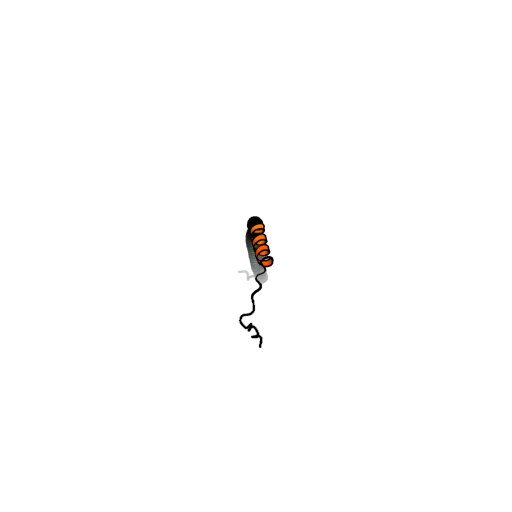C C . GLY A 1 100 ? -33.809 -5.868 43.135 1.00 96.25 100 GLY A C 1
ATOM 800 O O . GLY A 1 100 ? -34.217 -6.898 43.677 1.00 96.25 100 GLY A O 1
ATOM 801 N N . LEU A 1 101 ? -32.506 -5.569 43.081 1.00 96.00 101 LEU A N 1
ATOM 802 C CA . LEU A 1 101 ? -31.474 -6.410 43.689 1.00 96.00 101 LEU A CA 1
ATOM 803 C C . LEU A 1 101 ? -31.601 -6.438 45.216 1.00 96.00 101 LEU A C 1
ATOM 805 O O . LEU A 1 101 ? -31.577 -7.515 45.809 1.00 96.00 101 LEU A O 1
ATOM 809 N N . LEU A 1 102 ? -31.751 -5.273 45.850 1.00 96.00 102 LEU A N 1
ATOM 810 C CA . LEU A 1 102 ? -31.898 -5.165 47.301 1.00 96.00 102 LEU A CA 1
ATOM 811 C C . LEU A 1 102 ? -33.163 -5.870 47.792 1.00 96.00 102 LEU A C 1
ATOM 813 O O . LEU A 1 102 ? -33.083 -6.629 48.752 1.00 96.00 102 LEU A O 1
ATOM 817 N N . ASP A 1 103 ? -34.294 -5.683 47.114 1.00 96.19 103 ASP A N 1
ATOM 818 C CA . ASP A 1 103 ? -35.554 -6.353 47.449 1.00 96.19 103 ASP A CA 1
ATOM 819 C C . ASP A 1 103 ? -35.410 -7.881 47.386 1.00 96.19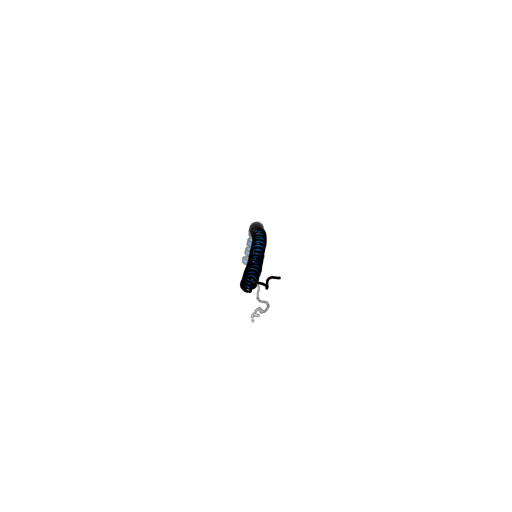 103 ASP A C 1
ATOM 821 O O . ASP A 1 103 ? -35.784 -8.593 48.319 1.00 96.19 103 ASP A O 1
ATOM 825 N N . THR A 1 104 ? -34.748 -8.389 46.341 1.00 93.94 104 THR A N 1
ATOM 826 C CA . THR A 1 104 ? -34.480 -9.826 46.182 1.00 93.94 104 THR A CA 1
ATOM 827 C C . THR A 1 104 ? -33.581 -10.375 47.293 1.00 93.94 104 THR A C 1
ATOM 829 O O . THR A 1 104 ? -33.824 -11.467 47.804 1.00 93.94 104 THR A O 1
ATOM 832 N N . VAL A 1 105 ? -32.534 -9.638 47.675 1.00 93.75 105 VAL A N 1
ATOM 833 C CA . VAL A 1 105 ? -31.563 -10.080 48.691 1.00 93.75 105 VAL A CA 1
ATOM 834 C C . VAL A 1 105 ? -32.143 -9.996 50.105 1.00 93.75 105 VAL A C 1
ATOM 836 O O . VAL A 1 105 ? -31.867 -10.861 50.935 1.00 93.75 105 VAL A O 1
ATOM 839 N N . LEU A 1 106 ? -32.943 -8.969 50.390 1.00 93.62 106 LEU A N 1
ATOM 840 C CA . LEU A 1 106 ? -33.519 -8.733 51.715 1.00 93.62 106 LEU A CA 1
ATOM 841 C C . LEU A 1 106 ? -34.802 -9.544 51.961 1.00 93.62 106 LEU A C 1
ATOM 843 O O . LEU A 1 106 ? -35.164 -9.774 53.117 1.00 93.62 106 LEU A O 1
ATOM 847 N N . THR A 1 107 ? -35.464 -10.034 50.910 1.00 93.31 107 THR A N 1
ATOM 848 C CA . THR A 1 107 ? -36.654 -10.886 51.033 1.00 93.31 107 THR A CA 1
ATOM 849 C C . THR A 1 107 ? -36.269 -12.327 51.368 1.00 93.31 107 THR A C 1
ATOM 851 O O . THR A 1 107 ? -36.140 -13.201 50.508 1.00 93.31 107 THR A O 1
ATOM 854 N N . ILE A 1 108 ? -36.114 -12.606 52.662 1.00 89.00 108 ILE A N 1
ATOM 855 C CA . ILE A 1 108 ? -35.825 -13.954 53.157 1.00 89.00 108 ILE A CA 1
ATOM 856 C C . ILE A 1 108 ? -37.134 -14.747 53.271 1.00 89.00 108 ILE A C 1
ATOM 858 O O . ILE A 1 108 ? -37.947 -14.518 54.165 1.00 89.00 108 ILE A O 1
ATOM 862 N N . SER A 1 109 ? -37.326 -15.717 52.372 1.00 88.44 109 SER A N 1
ATOM 863 C CA . SER A 1 109 ? -38.442 -16.674 52.411 1.00 88.44 109 SER A CA 1
ATOM 864 C C . SER A 1 109 ? -37.925 -18.074 52.767 1.00 88.44 109 SER A C 1
ATOM 866 O O . SER A 1 109 ? -37.569 -18.851 51.874 1.00 88.44 109 SER A O 1
ATOM 868 N N . PRO A 1 110 ? -37.836 -18.420 54.065 1.00 89.38 110 PRO A N 1
ATOM 869 C CA . PRO A 1 110 ? -37.385 -19.737 54.479 1.00 89.38 110 PRO A CA 1
ATOM 870 C C . PRO A 1 110 ? -38.435 -20.771 54.075 1.00 89.38 110 PRO A C 1
ATOM 872 O O . PRO A 1 110 ? -39.577 -20.745 54.534 1.00 89.38 110 PRO A O 1
ATOM 875 N N . LYS A 1 111 ? -38.040 -21.699 53.204 1.00 91.25 111 LYS A N 1
ATOM 876 C CA . LYS A 1 111 ? -38.884 -22.815 52.783 1.00 91.25 111 LYS A CA 1
ATOM 877 C C . LYS A 1 111 ? -38.352 -24.105 53.371 1.00 91.25 111 LYS A C 1
ATOM 879 O O . LYS A 1 111 ? -37.166 -24.414 53.275 1.00 91.25 111 LYS A O 1
ATOM 884 N N . ILE A 1 112 ? -39.261 -24.870 53.961 1.00 89.69 112 ILE A N 1
ATOM 885 C CA . ILE A 1 112 ? -38.976 -26.240 54.359 1.00 89.69 112 ILE A CA 1
ATOM 886 C C . ILE A 1 112 ? -38.745 -27.049 53.079 1.00 89.69 112 ILE A C 1
ATOM 888 O O . ILE A 1 112 ? -39.515 -26.954 52.123 1.00 89.69 112 ILE A O 1
ATOM 892 N N . HIS A 1 113 ? -37.664 -27.826 53.057 1.00 92.25 113 HIS A N 1
ATOM 893 C CA . HIS A 1 113 ? -37.355 -28.692 51.927 1.00 92.25 113 HIS A CA 1
ATOM 894 C C . HIS A 1 113 ? -38.517 -29.662 51.668 1.00 92.25 113 HIS A C 1
ATOM 896 O O . HIS A 1 113 ? -39.072 -30.230 52.609 1.00 92.25 113 HIS A O 1
ATOM 902 N N . ILE A 1 114 ? -38.835 -29.911 50.397 1.00 93.94 114 ILE A N 1
ATOM 903 C CA . ILE A 1 114 ? -39.978 -30.731 49.946 1.00 93.94 114 ILE A CA 1
ATOM 904 C C . ILE A 1 114 ? -40.062 -32.129 50.585 1.00 93.94 114 ILE A C 1
ATOM 906 O O . ILE A 1 114 ? -41.136 -32.711 50.673 1.00 93.94 114 ILE A O 1
ATOM 910 N N . ASN A 1 115 ? -38.935 -32.654 51.068 1.00 94.12 115 ASN A N 1
ATOM 911 C CA . ASN A 1 115 ? -38.831 -33.985 51.675 1.00 94.12 115 ASN A CA 1
ATOM 912 C C . ASN A 1 115 ? -38.897 -33.986 53.212 1.00 94.12 115 ASN A C 1
ATOM 914 O O . ASN A 1 115 ? -38.652 -35.025 53.827 1.00 94.12 115 ASN A O 1
ATOM 918 N N . TYR A 1 116 ? -39.173 -32.851 53.857 1.00 92.88 116 TYR A N 1
ATOM 919 C CA . TYR A 1 116 ? -39.281 -32.803 55.312 1.00 92.88 116 TYR A CA 1
ATOM 920 C C . TYR A 1 116 ? -40.464 -33.642 55.806 1.00 92.88 116 TYR A C 1
ATOM 922 O O . TYR A 1 116 ? -41.601 -33.456 55.376 1.00 92.88 116 TYR A O 1
ATOM 930 N N . ARG A 1 117 ? -40.195 -34.555 56.745 1.00 90.06 117 ARG A N 1
ATOM 931 C CA . ARG A 1 117 ? -41.209 -35.376 57.414 1.00 90.06 117 ARG A CA 1
ATOM 932 C C . ARG A 1 117 ? -41.185 -35.078 58.917 1.00 90.06 117 ARG A C 1
ATOM 934 O O . ARG A 1 117 ? -40.192 -35.419 59.564 1.00 90.06 117 ARG A O 1
ATOM 941 N N . PRO A 1 118 ? -42.229 -34.456 59.493 1.00 86.38 118 PRO A N 1
ATOM 942 C CA . PRO A 1 118 ? -42.294 -34.246 60.935 1.00 86.38 118 PRO A CA 1
ATOM 943 C C . PRO A 1 118 ? -42.398 -35.601 61.652 1.00 86.38 118 PRO A C 1
ATOM 945 O O . PRO A 1 118 ? -43.203 -36.453 61.276 1.00 86.38 118 PRO A O 1
ATOM 948 N N . LYS A 1 119 ? -41.570 -35.822 62.682 1.00 77.81 119 LYS A N 1
ATOM 949 C CA . LYS A 1 119 ? -41.664 -37.025 63.524 1.00 77.81 119 LYS A CA 1
ATOM 950 C C . LYS A 1 119 ? -42.960 -36.957 64.339 1.00 77.81 119 LYS A C 1
ATOM 952 O O . LYS A 1 119 ? -43.133 -36.021 65.118 1.00 77.81 119 LYS A O 1
ATOM 957 N N . GLN A 1 120 ? -43.849 -37.937 64.177 1.00 70.94 120 GLN A N 1
ATOM 958 C CA . GLN A 1 120 ? -44.993 -38.113 65.074 1.00 70.94 120 GLN A CA 1
ATOM 959 C C . GLN A 1 120 ? -44.460 -38.460 66.473 1.00 70.94 120 GLN A C 1
ATOM 961 O O . GLN A 1 120 ? -43.630 -39.359 66.611 1.00 70.94 120 GLN A O 1
ATOM 966 N N . ARG A 1 121 ? -44.865 -37.692 67.493 1.00 57.84 121 ARG A N 1
ATOM 967 C CA . ARG A 1 121 ? -44.553 -38.004 68.894 1.00 57.84 121 ARG A CA 1
ATOM 968 C C . ARG A 1 121 ? -45.356 -39.240 69.310 1.00 57.84 121 ARG A C 1
ATOM 970 O O . ARG A 1 121 ? -46.543 -39.303 69.001 1.00 57.84 121 ARG A O 1
ATOM 977 N N . ALA A 1 122 ? -44.669 -40.188 69.950 1.00 54.19 122 ALA A N 1
ATOM 978 C CA . ALA A 1 122 ? -45.267 -41.335 70.630 1.00 54.19 122 ALA A CA 1
ATOM 979 C C . ALA A 1 122 ? -46.051 -40.890 71.870 1.00 54.19 122 ALA A C 1
ATOM 981 O O . ALA A 1 122 ? -45.642 -39.866 72.470 1.00 54.19 122 ALA A O 1
#

Foldseek 3Di:
DDDPDPVVVVVVVVVVVVVVVVVVVVVVVVVVVVVVVVVVVVVVVVVVVVVVVVVVVVVVVVVVVVVVVVVVVVVVVVVVVVVVVVVVVCVVCVVVVVVVVCCVVVPDDDDDPPPDDDDDDD

Organism: Rodentolepis nana (NCBI:txid102285)

Secondary structure (DSSP, 8-state):
-PPP-HHHHHHHHHHHHHHHHHHHHHHHHHHHHHHHHHHHHHHHHHHHHHHHHHHHHHHHHHHHHHHHHHHHHHHHHHHHHHHHHHHHHHHHHHHHHHHHHHHHHH-------TT--PPPP-

Radius of gyration: 51.99 Å; chains: 1; bounding box: 95×52×151 Å

pLDDT: mean 91.68, std 10.94, range [39.56, 98.06]